Protein AF-A0AAW8WJF7-F1 (afdb_monomer_lite)

InterPro domains:
  IPR039440 Domain of unknown function DUF3850 [PF12961] (1-37)

Structure (mmCIF, N/CA/C/O backbone):
data_AF-A0AAW8WJF7-F1
#
_entry.id   AF-A0AAW8WJF7-F1
#
loop_
_atom_site.group_PDB
_atom_site.id
_atom_site.type_symbol
_atom_site.label_atom_id
_atom_site.label_alt_id
_atom_site.label_comp_id
_atom_site.label_asym_id
_atom_site.label_entity_id
_atom_site.label_seq_id
_atom_site.pdbx_PDB_ins_code
_atom_site.Cartn_x
_atom_site.Cartn_y
_atom_site.Cartn_z
_atom_site.occupancy
_atom_site.B_iso_or_equiv
_atom_site.auth_seq_id
_atom_site.auth_comp_id
_atom_site.auth_asym_id
_atom_site.auth_atom_id
_atom_site.pdbx_PDB_model_num
ATOM 1 N N . MET A 1 1 ? -6.500 -2.820 -2.705 1.00 89.75 1 MET A N 1
ATOM 2 C CA . MET A 1 1 ? -7.491 -2.004 -1.971 1.00 89.75 1 MET A CA 1
ATOM 3 C C . MET A 1 1 ? -6.810 -1.515 -0.708 1.00 89.75 1 MET A C 1
ATOM 5 O O . MET A 1 1 ? -6.098 -2.312 -0.113 1.00 89.75 1 MET A O 1
ATOM 9 N N . LEU A 1 2 ? -6.944 -0.234 -0.367 1.00 95.06 2 LEU A N 1
ATOM 10 C CA . LEU A 1 2 ? -6.422 0.338 0.878 1.00 95.06 2 LEU A CA 1
ATOM 11 C C . LEU A 1 2 ? -7.603 0.669 1.792 1.00 95.06 2 LEU A C 1
ATOM 13 O O . LEU A 1 2 ? -8.603 1.208 1.311 1.00 95.06 2 LEU A O 1
ATOM 17 N N . GLU A 1 3 ? -7.488 0.344 3.074 1.00 95.69 3 GLU A N 1
ATOM 18 C CA . GLU A 1 3 ? -8.511 0.611 4.088 1.00 95.69 3 GLU A CA 1
ATOM 19 C C . GLU A 1 3 ? -7.955 1.607 5.106 1.00 95.69 3 GLU A C 1
ATOM 21 O O . GLU A 1 3 ? -6.800 1.498 5.520 1.00 95.69 3 GLU A O 1
ATOM 26 N N . GLU A 1 4 ? -8.753 2.614 5.457 1.00 96.56 4 GLU A N 1
ATOM 27 C CA . GLU A 1 4 ? -8.346 3.631 6.426 1.00 96.56 4 GLU A CA 1
ATOM 28 C C . GLU A 1 4 ? -8.469 3.078 7.851 1.00 96.56 4 GLU A C 1
ATOM 30 O O . GLU A 1 4 ? -9.530 2.601 8.264 1.00 96.56 4 GLU A O 1
ATOM 35 N N . TYR A 1 5 ? -7.369 3.167 8.593 1.00 97.19 5 TYR A N 1
ATOM 36 C CA . TYR A 1 5 ? -7.284 2.826 10.006 1.00 97.19 5 TYR A CA 1
ATOM 37 C C . TYR A 1 5 ? -7.088 4.106 10.819 1.00 97.19 5 TYR A C 1
ATOM 39 O O . TYR A 1 5 ? -6.174 4.882 10.526 1.00 97.19 5 TYR A O 1
ATOM 47 N N . ASP A 1 6 ? -7.935 4.325 11.822 1.00 97.62 6 ASP A N 1
ATOM 48 C CA . ASP A 1 6 ? -7.790 5.419 12.777 1.00 97.62 6 ASP A CA 1
ATOM 49 C C . ASP A 1 6 ? -7.030 4.920 14.018 1.00 97.62 6 ASP A C 1
ATOM 51 O O . ASP A 1 6 ? -7.568 4.125 14.794 1.00 97.62 6 ASP A O 1
ATOM 55 N N . PRO A 1 7 ? -5.788 5.384 14.245 1.00 97.25 7 PRO A N 1
ATOM 56 C CA . PRO A 1 7 ? -4.996 4.955 15.391 1.00 97.25 7 PRO A CA 1
ATOM 57 C C . PRO A 1 7 ? -5.515 5.501 16.727 1.00 97.25 7 PRO A C 1
ATOM 59 O O . PRO A 1 7 ? -5.136 4.976 17.765 1.00 97.25 7 PRO A O 1
ATOM 62 N N . THR A 1 8 ? -6.360 6.536 16.726 1.00 97.81 8 THR A N 1
ATOM 63 C CA . THR A 1 8 ? -6.906 7.136 17.957 1.00 97.81 8 THR A CA 1
ATOM 64 C C . THR A 1 8 ? -7.999 6.263 18.551 1.00 97.81 8 THR A C 1
ATOM 66 O O . THR A 1 8 ? -8.096 6.111 19.766 1.00 97.81 8 THR A O 1
ATOM 69 N N . THR A 1 9 ? -8.842 5.706 17.682 1.00 97.06 9 THR A N 1
ATOM 70 C CA . THR A 1 9 ? -9.928 4.804 18.071 1.00 97.06 9 THR A CA 1
ATOM 71 C C . THR A 1 9 ? -9.532 3.336 17.958 1.00 97.06 9 THR A C 1
ATOM 73 O O . THR A 1 9 ? -10.327 2.486 18.339 1.00 97.06 9 THR A O 1
ATOM 76 N N . GLU A 1 10 ? -8.333 3.039 17.447 1.00 97.12 10 GLU A N 1
ATOM 77 C CA . GLU A 1 10 ? -7.827 1.692 17.150 1.00 97.12 10 GLU A CA 1
ATOM 78 C C . GLU A 1 10 ? -8.774 0.869 16.258 1.00 97.12 10 GLU A C 1
ATO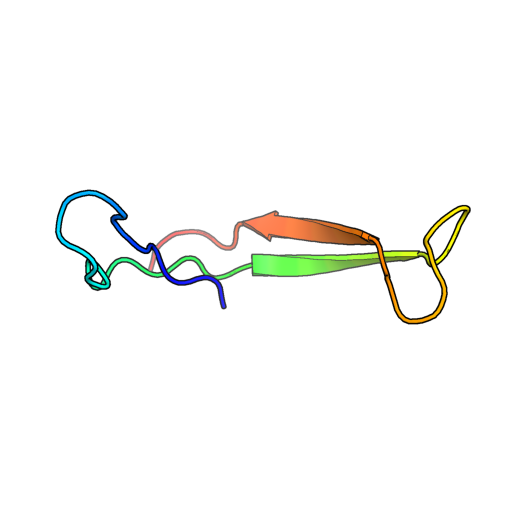M 80 O O . GLU A 1 10 ? -8.903 -0.349 16.387 1.00 97.12 10 GLU A O 1
ATOM 85 N N . ASN A 1 11 ? -9.472 1.544 15.342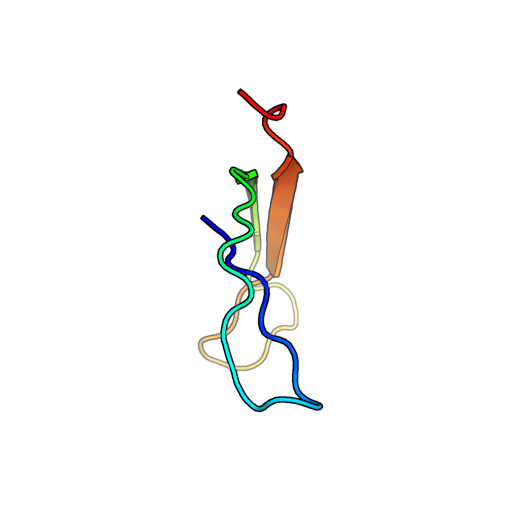 1.00 98.12 11 ASN A N 1
ATOM 86 C CA . ASN A 1 11 ? -10.521 0.948 14.523 1.00 98.12 11 ASN A CA 1
ATOM 87 C C . ASN A 1 11 ? -10.407 1.348 13.048 1.00 98.12 11 ASN A C 1
ATOM 89 O O . ASN A 1 11 ? -9.913 2.417 12.687 1.00 98.12 11 ASN A O 1
ATOM 93 N N . TYR A 1 12 ? -10.933 0.490 12.173 1.00 97.31 12 TYR A N 1
ATOM 94 C CA . TYR A 1 12 ? -11.123 0.826 10.764 1.00 97.31 12 TYR A CA 1
ATOM 95 C C . TYR A 1 12 ? -12.339 1.737 10.594 1.00 97.31 12 TYR A C 1
ATOM 97 O O . TYR A 1 12 ? -13.417 1.452 11.114 1.00 97.31 12 TYR A O 1
ATOM 105 N N . THR A 1 13 ? -12.197 2.803 9.807 1.00 96.38 13 THR A N 1
ATOM 106 C CA . THR A 1 13 ? -13.270 3.803 9.629 1.00 96.38 13 THR A CA 1
ATOM 107 C C . THR A 1 13 ? -14.354 3.358 8.642 1.00 96.38 13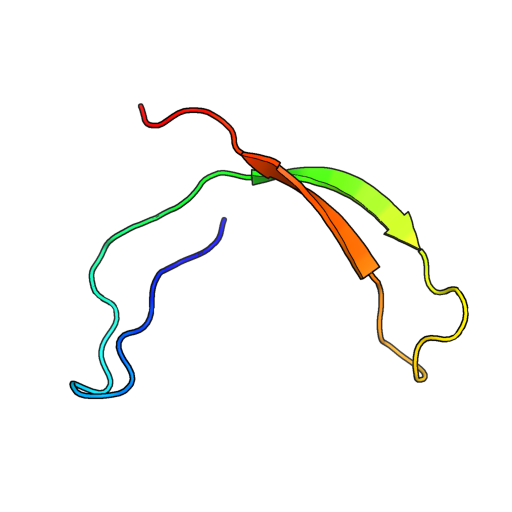 THR A C 1
ATOM 109 O O . THR A 1 13 ? -15.370 4.030 8.472 1.00 96.38 13 THR A O 1
ATOM 112 N N . GLY A 1 14 ? -14.122 2.252 7.928 1.00 95.69 14 GLY A N 1
ATOM 113 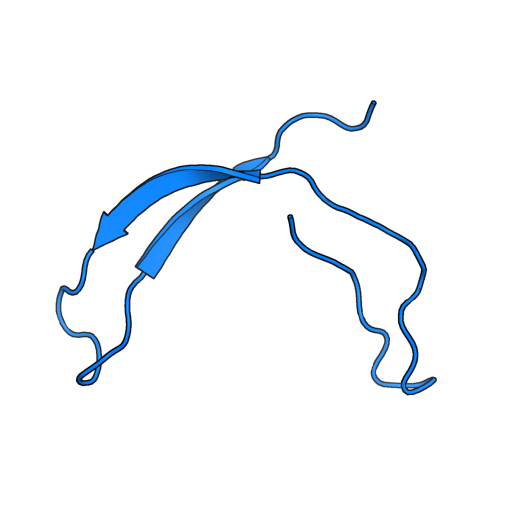C CA . GLY A 1 14 ? -14.958 1.789 6.821 1.00 95.69 14 GLY A CA 1
ATOM 114 C C . GLY A 1 14 ? -14.674 2.489 5.488 1.00 95.69 14 GLY A C 1
ATOM 115 O O . GLY A 1 14 ? -15.181 2.045 4.456 1.00 95.69 14 GLY A O 1
ATOM 116 N N . ARG A 1 15 ? -13.836 3.538 5.459 1.00 94.00 15 ARG A N 1
ATOM 117 C CA . ARG A 1 15 ? -13.420 4.169 4.199 1.00 94.00 15 ARG A CA 1
ATOM 118 C C . ARG A 1 15 ? -12.442 3.277 3.441 1.00 94.00 15 ARG A C 1
ATOM 120 O O . ARG A 1 15 ? -11.478 2.756 4.002 1.00 94.00 15 ARG A O 1
ATOM 127 N N . LYS A 1 16 ? -12.676 3.147 2.134 1.00 94.44 16 LYS A N 1
ATOM 128 C CA . LYS A 1 16 ? -11.867 2.325 1.228 1.00 94.44 16 LYS A CA 1
ATOM 129 C C . LYS A 1 16 ? -11.406 3.135 0.028 1.00 94.44 16 LYS A C 1
ATOM 131 O O . LYS A 1 16 ? -12.161 3.937 -0.520 1.00 94.44 16 LYS A O 1
ATOM 136 N N . VAL A 1 17 ? -10.171 2.894 -0.404 1.00 93.12 17 VAL A N 1
ATOM 137 C CA . VAL A 1 17 ? -9.609 3.469 -1.629 1.00 93.12 17 VAL A CA 1
ATOM 138 C C . VAL A 1 17 ? -9.199 2.348 -2.577 1.00 93.12 17 VAL A C 1
ATOM 140 O O . VAL A 1 17 ? -8.384 1.474 -2.254 1.00 93.12 17 VAL A O 1
ATOM 143 N N . HIS A 1 18 ? -9.763 2.387 -3.781 1.00 93.88 18 HIS A N 1
ATOM 144 C CA . HIS A 1 18 ? -9.350 1.523 -4.875 1.00 93.88 18 HIS A CA 1
ATOM 145 C C . HIS A 1 18 ? -8.157 2.161 -5.587 1.00 93.88 18 HIS A C 1
ATOM 147 O O . HIS A 1 18 ? -8.226 3.288 -6.071 1.00 93.88 18 HIS A O 1
ATOM 153 N N . CYS A 1 19 ? -7.050 1.428 -5.649 1.00 94.94 19 CYS A N 1
ATOM 154 C CA . CYS A 1 19 ? -5.834 1.859 -6.324 1.00 94.94 19 CYS A CA 1
ATOM 155 C C . CYS A 1 19 ? -5.432 0.812 -7.355 1.00 94.94 19 CYS A C 1
ATOM 157 O O . CYS A 1 19 ? -5.423 -0.383 -7.052 1.00 94.94 1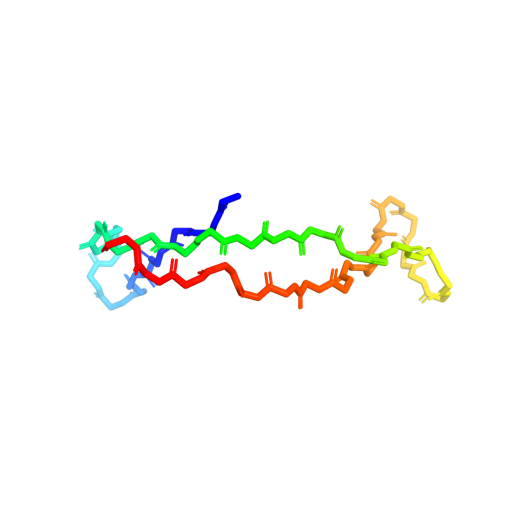9 CYS A O 1
ATOM 159 N N . LEU A 1 20 ? -5.057 1.276 -8.542 1.00 96.38 20 LEU A N 1
ATOM 160 C CA . LEU A 1 20 ? -4.357 0.474 -9.534 1.00 96.38 20 LEU A CA 1
ATOM 161 C C . LEU A 1 20 ? -2.855 0.563 -9.259 1.00 96.38 20 LEU A C 1
ATOM 163 O O . LEU A 1 20 ? -2.321 1.663 -9.123 1.00 96.38 20 LEU A O 1
ATOM 167 N N . ILE A 1 21 ? -2.174 -0.578 -9.199 1.00 97.31 21 ILE A N 1
ATOM 168 C CA . ILE A 1 21 ? -0.709 -0.615 -9.190 1.00 97.31 21 ILE A CA 1
ATOM 169 C C . ILE A 1 21 ? -0.239 -0.357 -10.624 1.00 97.31 21 ILE A C 1
ATOM 171 O O . ILE A 1 21 ? -0.609 -1.092 -11.535 1.00 97.31 21 ILE A O 1
ATOM 175 N N . THR A 1 22 ? 0.554 0.692 -10.831 1.00 98.06 22 THR A N 1
ATOM 176 C CA . THR A 1 22 ? 1.057 1.095 -12.158 1.00 98.06 22 THR A CA 1
ATOM 177 C C . THR A 1 22 ? 2.550 0.845 -12.331 1.00 98.06 22 THR A C 1
ATOM 179 O O . THR A 1 22 ? 3.056 0.905 -13.447 1.00 98.06 22 THR A O 1
ATOM 182 N N . TYR A 1 23 ? 3.268 0.604 -11.234 1.00 98.31 23 TYR A N 1
ATOM 183 C CA . TYR A 1 23 ? 4.705 0.363 -11.233 1.00 98.31 23 TYR A CA 1
ATOM 184 C C . TYR A 1 23 ? 5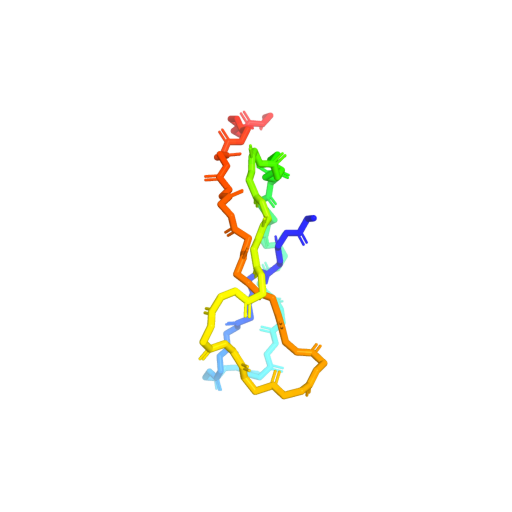.102 -0.458 -10.004 1.00 98.31 23 TYR A C 1
ATOM 186 O O . TYR A 1 23 ? 4.492 -0.312 -8.945 1.00 98.31 23 TYR A O 1
ATOM 194 N N . MET A 1 24 ? 6.135 -1.287 -10.132 1.00 98.31 24 MET A N 1
ATOM 195 C CA . MET A 1 24 ? 6.711 -2.056 -9.031 1.00 98.31 24 MET A CA 1
ATOM 196 C C . MET A 1 24 ? 8.231 -2.094 -9.173 1.00 98.31 24 MET A C 1
ATOM 198 O O . MET A 1 24 ? 8.744 -2.336 -10.265 1.00 98.31 24 MET A O 1
ATOM 202 N N . THR A 1 25 ? 8.955 -1.880 -8.075 1.00 98.44 25 THR A N 1
ATOM 203 C CA . THR A 1 25 ? 10.418 -2.005 -8.052 1.00 98.44 25 THR A CA 1
ATOM 204 C C . THR A 1 25 ? 10.932 -2.510 -6.711 1.00 98.44 25 THR A C 1
ATOM 206 O O . THR A 1 25 ? 10.358 -2.222 -5.664 1.00 98.44 25 THR A O 1
ATOM 209 N N . THR A 1 26 ? 12.047 -3.233 -6.745 1.00 98.62 26 THR A N 1
ATOM 210 C CA . THR A 1 26 ? 12.831 -3.661 -5.574 1.00 98.62 26 THR A CA 1
ATOM 211 C C . THR A 1 26 ? 14.081 -2.799 -5.369 1.00 98.62 26 THR A C 1
ATOM 213 O O . THR A 1 26 ? 14.880 -3.063 -4.471 1.00 98.62 26 THR A O 1
ATOM 216 N N . PHE A 1 27 ? 14.297 -1.771 -6.201 1.00 98.25 27 PHE A N 1
ATOM 217 C CA . PHE A 1 27 ? 15.535 -0.994 -6.195 1.00 98.25 27 PHE A CA 1
ATOM 218 C C . PHE A 1 27 ? 15.819 -0.379 -4.816 1.00 98.25 27 PHE A C 1
ATOM 220 O O . PHE A 1 27 ? 15.021 0.397 -4.285 1.00 98.25 27 PHE A O 1
ATOM 227 N N . LYS A 1 28 ? 16.981 -0.732 -4.250 1.00 98.25 28 LYS A N 1
ATOM 228 C CA . LYS A 1 28 ? 17.459 -0.296 -2.924 1.00 98.25 28 LYS A CA 1
ATOM 229 C C . LYS A 1 28 ? 16.498 -0.582 -1.758 1.00 98.25 28 LYS A C 1
ATOM 231 O O . LYS A 1 28 ? 16.615 0.054 -0.715 1.00 98.25 28 LYS A O 1
ATOM 236 N N . GLN A 1 29 ? 15.567 -1.520 -1.914 1.00 98.62 29 GLN A N 1
ATOM 237 C CA . GLN A 1 29 ? 14.700 -1.949 -0.819 1.00 98.62 29 GLN A CA 1
ATOM 238 C C . GLN A 1 29 ? 15.372 -3.046 0.008 1.00 98.62 29 GLN A C 1
ATOM 240 O O . GLN A 1 29 ? 16.217 -3.791 -0.493 1.00 98.62 29 GLN A O 1
ATOM 245 N N . ALA A 1 30 ? 14.995 -3.143 1.284 1.00 98.44 30 ALA A N 1
ATOM 246 C CA . ALA A 1 30 ? 15.403 -4.264 2.121 1.00 98.44 30 ALA A CA 1
ATOM 247 C C . ALA A 1 30 ? 14.911 -5.598 1.516 1.00 98.44 30 ALA A C 1
ATOM 249 O O . ALA A 1 30 ? 13.901 -5.608 0.801 1.00 98.44 30 ALA A O 1
ATOM 250 N N . PRO A 1 31 ? 15.581 -6.734 1.791 1.00 98.31 31 PRO A N 1
ATOM 251 C CA . PRO A 1 31 ? 15.140 -8.034 1.296 1.00 98.31 31 PRO A CA 1
ATOM 252 C C . PRO A 1 31 ? 13.663 -8.296 1.619 1.00 98.31 31 PRO A C 1
ATOM 254 O O . PRO A 1 31 ? 13.242 -8.175 2.766 1.00 98.31 31 PRO A O 1
ATOM 257 N N . GLY A 1 32 ? 12.877 -8.627 0.591 1.00 97.75 32 GLY A N 1
ATOM 258 C CA . GLY A 1 32 ? 11.436 -8.877 0.709 1.00 97.75 32 GLY A CA 1
ATOM 259 C C . GLY A 1 32 ? 10.531 -7.648 0.541 1.00 97.75 32 GLY A C 1
ATOM 260 O O . GLY A 1 32 ? 9.316 -7.818 0.486 1.00 97.75 32 GLY A O 1
ATOM 261 N N . TYR A 1 33 ? 11.084 -6.438 0.406 1.00 98.31 33 TYR A N 1
ATOM 262 C CA . TYR A 1 33 ? 10.305 -5.209 0.213 1.00 98.31 33 TYR A CA 1
ATOM 263 C C . TYR A 1 33 ? 10.268 -4.749 -1.250 1.00 98.31 33 TYR A C 1
ATOM 265 O O . TYR A 1 33 ? 11.214 -4.933 -2.019 1.00 98.31 33 TYR A O 1
ATOM 273 N N . VAL A 1 34 ? 9.163 -4.094 -1.615 1.00 98.19 34 VAL A N 1
ATOM 274 C CA . VAL A 1 34 ? 8.941 -3.463 -2.922 1.00 98.19 34 VAL A CA 1
ATOM 275 C C . VAL A 1 34 ? 8.331 -2.077 -2.749 1.00 98.19 34 VAL A C 1
ATOM 277 O O . VAL A 1 34 ? 7.575 -1.830 -1.811 1.00 98.19 34 VAL A O 1
ATOM 280 N N . VAL A 1 35 ? 8.608 -1.187 -3.697 1.00 98.31 35 VAL A N 1
ATOM 281 C CA . VAL A 1 35 ? 7.877 0.073 -3.862 1.00 98.31 35 VAL A CA 1
ATOM 282 C C . VAL A 1 35 ? 6.825 -0.121 -4.943 1.00 98.31 35 VAL A C 1
ATOM 284 O O . VAL A 1 35 ? 7.143 -0.549 -6.054 1.00 98.31 35 VAL A O 1
ATOM 287 N N . LEU A 1 36 ? 5.579 0.225 -4.620 1.00 98.31 36 LEU A N 1
ATOM 288 C CA . LEU A 1 36 ? 4.450 0.191 -5.543 1.00 98.31 36 LEU A CA 1
ATOM 289 C C . LEU A 1 36 ? 4.053 1.617 -5.928 1.00 98.31 36 LEU A C 1
ATOM 291 O O . LEU A 1 36 ? 3.623 2.405 -5.086 1.00 98.31 36 LEU A O 1
ATOM 295 N N . GLY A 1 37 ? 4.158 1.939 -7.215 1.00 97.75 37 GLY A N 1
ATOM 296 C CA . GLY A 1 37 ? 3.507 3.121 -7.772 1.00 97.75 37 GLY A CA 1
ATOM 297 C C . GLY A 1 37 ? 2.009 2.858 -7.870 1.00 97.75 37 GLY A C 1
ATOM 298 O O . GLY A 1 37 ? 1.600 1.837 -8.427 1.00 97.75 37 GLY A O 1
ATOM 299 N N . THR A 1 38 ? 1.189 3.756 -7.325 1.00 97.12 38 THR A N 1
ATOM 300 C CA . THR A 1 38 ? -0.268 3.591 -7.308 1.00 97.12 38 THR A CA 1
ATOM 301 C C . THR A 1 38 ? -0.976 4.764 -7.971 1.00 97.12 38 THR A C 1
ATOM 303 O O . THR A 1 38 ? -0.563 5.917 -7.851 1.00 97.12 38 THR A O 1
ATOM 306 N N . LYS A 1 39 ? -2.074 4.464 -8.666 1.00 95.88 39 LYS A N 1
ATOM 307 C CA . LYS A 1 39 ? -3.014 5.449 -9.202 1.00 95.88 39 LYS A CA 1
ATOM 308 C C . LYS A 1 39 ? -4.371 5.238 -8.546 1.00 95.88 39 LYS A C 1
ATOM 310 O O . LYS A 1 39 ? -4.936 4.147 -8.637 1.00 95.88 39 LYS A O 1
ATOM 315 N N . LYS A 1 40 ? -4.900 6.284 -7.908 1.00 93.19 40 LYS A N 1
ATOM 316 C CA . LYS A 1 40 ? -6.256 6.275 -7.348 1.00 93.19 40 LYS A CA 1
ATOM 317 C C . LYS A 1 40 ? -7.259 6.046 -8.479 1.00 93.19 40 LYS A C 1
ATOM 319 O O . LYS A 1 40 ? -7.280 6.793 -9.458 1.00 93.19 40 LYS A O 1
ATOM 324 N N . LEU A 1 41 ? -8.072 5.011 -8.337 1.00 88.12 41 LEU A N 1
ATOM 325 C CA . LEU A 1 41 ? -9.287 4.836 -9.118 1.00 88.12 41 LEU A CA 1
ATOM 326 C C . LEU A 1 41 ? -10.360 5.658 -8.396 1.00 88.12 41 LEU A C 1
ATOM 328 O O . LEU A 1 41 ? -10.399 5.652 -7.164 1.00 88.12 41 LEU A O 1
ATOM 332 N N . GLY A 1 42 ? -11.129 6.462 -9.135 1.00 74.19 42 GLY A N 1
ATOM 333 C CA . GLY A 1 42 ? -12.115 7.381 -8.554 1.00 74.19 42 GLY A CA 1
ATOM 334 C C . GLY A 1 42 ? -13.036 6.695 -7.539 1.00 74.19 42 GLY A C 1
ATOM 335 O O . GLY A 1 42 ? -13.204 5.477 -7.559 1.00 74.19 42 GLY A O 1
ATOM 336 N N . THR A 1 43 ? -13.609 7.476 -6.626 1.00 59.41 43 THR A N 1
ATOM 337 C CA . THR A 1 43 ? -14.701 6.989 -5.775 1.00 59.41 43 THR A CA 1
ATOM 338 C C . THR A 1 43 ? -15.879 6.632 -6.674 1.00 59.41 43 THR A C 1
ATOM 340 O O . THR A 1 43 ? -16.312 7.484 -7.450 1.00 59.41 43 THR A O 1
ATOM 343 N N . VAL A 1 44 ? -16.329 5.376 -6.603 1.00 52.66 44 VAL A N 1
ATOM 344 C CA . VAL A 1 44 ? -17.686 5.007 -7.030 1.00 52.66 44 VAL A CA 1
ATOM 345 C C . VAL A 1 44 ? -18.714 5.829 -6.268 1.00 52.66 44 VAL A C 1
ATOM 347 O O . VAL A 1 44 ? -18.445 6.134 -5.081 1.00 52.66 44 VAL A O 1
#

Secondary structure (DSSP, 8-state):
-EEEEETTTTEEEEEEE-EEEEEEE-TTPPTT--EEEEEEPPP-

Sequence (44 aa):
MLEEYDPTTENYTGRKVHCLITYMTTFKQAPGYVVLGTKKLGTV

Radius of gyration: 13.75 Å; chains: 1; bounding box: 35×16×30 Å

pLDDT: mean 94.22, std 9.28, range [52.66, 98.62]

Foldseek 3Di:
DDWDADPVVRDTPPDDWDWDFPDWDCPPPDPPDIDTDIDTDDDD

Organism: NCBI:txid47770